Protein AF-A0A3M6ALQ5-F1 (afdb_monomer_lite)

Structure (mmCIF, N/CA/C/O backbone):
data_AF-A0A3M6ALQ5-F1
#
_entry.id   AF-A0A3M6ALQ5-F1
#
loop_
_atom_site.group_PDB
_atom_site.id
_atom_site.type_symbol
_atom_site.label_atom_id
_atom_site.label_alt_id
_atom_site.label_comp_id
_atom_site.label_asym_id
_atom_site.label_entity_id
_atom_site.label_seq_id
_atom_site.pdbx_PDB_ins_code
_atom_site.Cartn_x
_atom_site.Cartn_y
_atom_site.Cartn_z
_atom_site.occupancy
_atom_site.B_iso_or_equiv
_atom_site.auth_seq_id
_atom_site.auth_comp_id
_atom_site.auth_asym_id
_atom_site.auth_atom_id
_atom_site.pdbx_PDB_model_num
ATOM 1 N N . MET A 1 1 ? -6.486 2.883 21.910 1.00 45.31 1 MET A N 1
ATOM 2 C CA . MET A 1 1 ? -5.330 2.938 20.990 1.00 45.31 1 MET A CA 1
ATOM 3 C C . MET A 1 1 ? -5.879 3.011 19.576 1.00 45.31 1 MET A C 1
ATOM 5 O O . MET A 1 1 ? -6.318 1.990 19.063 1.00 45.31 1 MET A O 1
ATOM 9 N N . GLU A 1 2 ? -5.941 4.200 18.981 1.00 53.88 2 GLU A N 1
ATOM 10 C CA . GLU A 1 2 ? -6.265 4.339 17.557 1.00 53.88 2 GLU A CA 1
ATOM 11 C C . GLU A 1 2 ? -5.125 3.725 16.746 1.00 53.88 2 GLU A C 1
ATOM 13 O O . GLU A 1 2 ? -4.028 4.276 16.662 1.00 53.88 2 GLU A O 1
ATOM 18 N N . LYS A 1 3 ? -5.351 2.529 16.203 1.00 74.50 3 LYS A N 1
ATOM 19 C CA . LYS A 1 3 ? -4.413 1.924 15.264 1.00 74.50 3 LYS A CA 1
ATOM 20 C C . LYS A 1 3 ? -4.662 2.571 13.910 1.00 74.50 3 LYS A C 1
ATOM 22 O O . LYS A 1 3 ? -5.581 2.183 13.199 1.00 74.50 3 LYS A O 1
ATOM 27 N N . THR A 1 4 ? -3.869 3.580 13.558 1.00 83.62 4 THR A N 1
ATOM 28 C CA . THR A 1 4 ? -3.855 4.070 12.178 1.00 83.62 4 THR A CA 1
ATOM 29 C C . THR A 1 4 ? -3.491 2.896 11.262 1.00 83.62 4 THR A C 1
ATOM 31 O O . THR A 1 4 ? -2.494 2.224 11.532 1.00 83.62 4 THR A O 1
ATOM 34 N N . PRO A 1 5 ? -4.267 2.605 10.207 1.00 92.25 5 PRO A N 1
ATOM 35 C CA . PRO A 1 5 ? -3.919 1.551 9.265 1.00 92.25 5 PRO A CA 1
ATOM 36 C C . PRO A 1 5 ? -2.628 1.909 8.515 1.00 92.25 5 PRO A C 1
ATOM 38 O O . PRO A 1 5 ? -2.437 3.054 8.103 1.00 92.25 5 PRO A O 1
ATOM 41 N N . ILE A 1 6 ? -1.730 0.933 8.340 1.00 92.69 6 ILE A N 1
ATOM 42 C CA . ILE A 1 6 ? -0.402 1.138 7.737 1.00 92.69 6 ILE A CA 1
ATOM 43 C C . ILE A 1 6 ? -0.154 0.089 6.656 1.00 92.69 6 ILE A C 1
ATOM 45 O O . ILE A 1 6 ? -0.519 -1.078 6.813 1.00 92.69 6 ILE A O 1
A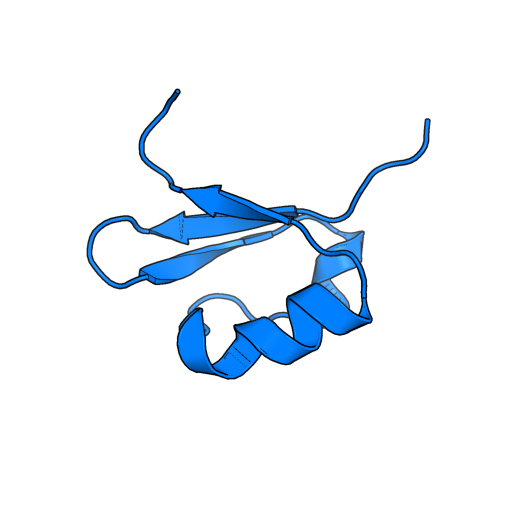TOM 49 N N . VAL A 1 7 ? 0.512 0.495 5.578 1.00 94.62 7 VAL A N 1
ATOM 50 C CA . VAL A 1 7 ? 1.105 -0.396 4.577 1.00 94.62 7 VAL A CA 1
ATOM 51 C C . VAL A 1 7 ? 2.595 -0.109 4.445 1.00 94.62 7 VAL A C 1
ATOM 53 O O . VAL A 1 7 ? 3.009 1.046 4.478 1.00 94.62 7 VAL A O 1
ATOM 56 N N . VAL A 1 8 ? 3.396 -1.158 4.300 1.00 94.62 8 VAL A N 1
ATOM 57 C CA . VAL A 1 8 ? 4.837 -1.065 4.051 1.00 94.62 8 VAL A CA 1
ATOM 58 C C . VAL A 1 8 ? 5.072 -1.283 2.566 1.00 94.62 8 VAL A C 1
ATOM 60 O O . VAL A 1 8 ? 4.591 -2.268 2.001 1.00 94.62 8 VAL A O 1
ATOM 63 N N . LEU A 1 9 ? 5.796 -0.363 1.946 1.00 94.50 9 LEU A N 1
ATOM 64 C CA . LEU A 1 9 ? 6.160 -0.385 0.537 1.00 94.50 9 LEU A CA 1
ATOM 65 C C . LEU A 1 9 ? 7.611 -0.832 0.399 1.00 94.50 9 LEU A C 1
ATOM 67 O O . LEU A 1 9 ? 8.462 -0.398 1.170 1.00 94.50 9 LEU A O 1
ATOM 71 N N . SER A 1 10 ? 7.909 -1.668 -0.588 1.00 93.38 10 SER A N 1
ATOM 72 C CA . SER A 1 10 ? 9.291 -1.952 -0.958 1.00 93.38 10 SER A CA 1
ATOM 73 C C . SER A 1 10 ? 9.900 -0.718 -1.613 1.00 93.38 10 SER A C 1
ATOM 75 O O . SER A 1 10 ? 9.319 -0.116 -2.517 1.00 93.38 10 SER A O 1
ATOM 77 N N . ASN A 1 11 ? 11.090 -0.340 -1.156 1.00 88.00 11 ASN A N 1
ATOM 78 C CA . ASN A 1 11 ? 11.804 0.812 -1.700 1.00 88.00 11 ASN A CA 1
ATOM 79 C C . ASN A 1 11 ? 12.245 0.626 -3.163 1.00 88.00 11 ASN A C 1
ATOM 81 O O . ASN A 1 11 ? 12.516 1.621 -3.827 1.00 88.00 11 ASN A O 1
ATOM 85 N N . ASN A 1 12 ? 12.343 -0.611 -3.662 1.00 87.56 12 ASN A N 1
ATOM 86 C CA . ASN A 1 12 ? 12.878 -0.887 -5.000 1.00 87.56 12 ASN A CA 1
ATOM 87 C C . ASN A 1 12 ? 11.819 -0.746 -6.107 1.00 87.56 12 ASN A C 1
ATOM 89 O O . ASN A 1 12 ? 12.103 -0.268 -7.199 1.00 87.56 12 ASN A O 1
ATOM 93 N N . ASP A 1 13 ? 10.588 -1.166 -5.822 1.00 88.50 13 ASP A N 1
ATOM 94 C CA . ASP A 1 13 ? 9.494 -1.278 -6.796 1.00 88.50 13 ASP A CA 1
ATOM 95 C C . ASP A 1 13 ? 8.222 -0.522 -6.369 1.00 88.50 13 ASP A C 1
ATOM 97 O O . ASP A 1 13 ? 7.236 -0.486 -7.108 1.00 88.50 13 ASP A O 1
ATOM 101 N N . GLY A 1 14 ? 8.213 0.086 -5.176 1.00 90.94 14 GLY A N 1
ATOM 102 C CA . GLY A 1 14 ? 7.067 0.820 -4.644 1.00 90.94 14 GLY A CA 1
ATOM 103 C C . GLY A 1 14 ? 5.838 -0.058 -4.394 1.00 90.94 14 GLY A C 1
ATOM 104 O O . GLY A 1 14 ? 4.722 0.463 -4.318 1.00 90.94 14 GLY A O 1
ATOM 105 N N . CYS A 1 15 ? 6.005 -1.380 -4.308 1.00 95.19 15 CYS A N 1
ATOM 106 C CA . CYS A 1 15 ? 4.905 -2.322 -4.132 1.00 95.19 15 CYS A CA 1
ATOM 107 C C . CYS A 1 15 ? 4.671 -2.648 -2.655 1.00 95.19 15 CYS A C 1
ATOM 109 O O . CYS A 1 15 ? 5.592 -2.648 -1.842 1.00 95.19 15 CYS A O 1
ATOM 111 N N . VAL A 1 16 ? 3.421 -2.934 -2.287 1.00 95.06 16 VAL A N 1
ATOM 112 C CA . VAL A 1 16 ? 3.056 -3.279 -0.905 1.00 95.06 16 VAL A C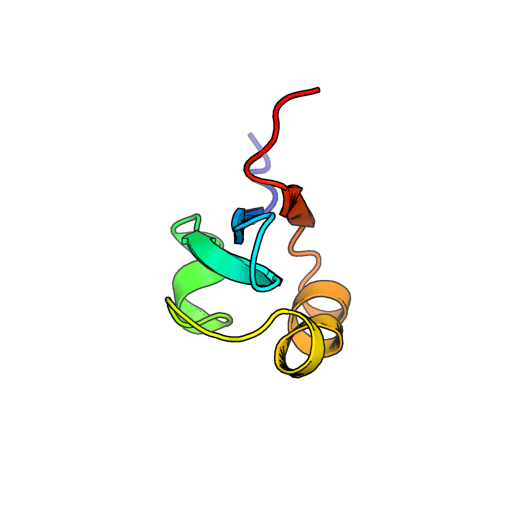A 1
ATOM 113 C C . VAL A 1 16 ? 3.653 -4.629 -0.510 1.00 95.06 16 VAL A C 1
ATOM 115 O O . VAL A 1 16 ? 3.231 -5.669 -1.016 1.00 95.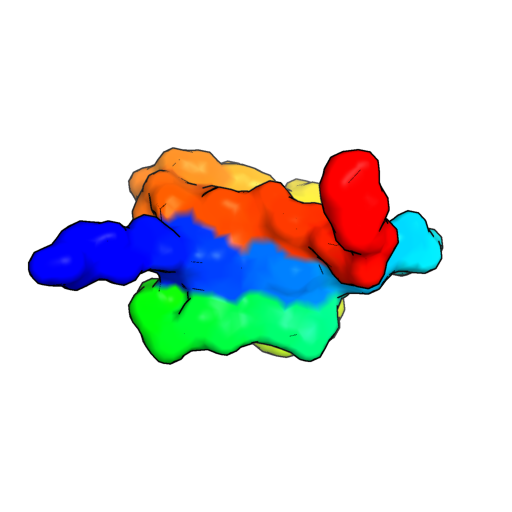06 16 VAL A O 1
ATOM 118 N N . ILE A 1 17 ? 4.572 -4.620 0.453 1.00 94.88 17 ILE A N 1
ATOM 119 C CA . ILE A 1 17 ? 5.221 -5.820 1.003 1.00 94.88 17 ILE A CA 1
ATOM 120 C C . ILE A 1 17 ? 4.717 -6.205 2.394 1.00 94.88 17 ILE A C 1
ATOM 122 O O . ILE A 1 17 ? 4.946 -7.328 2.830 1.00 94.88 17 ILE A O 1
ATOM 126 N N . ALA A 1 18 ? 4.012 -5.311 3.090 1.00 93.69 18 ALA A N 1
ATOM 127 C CA . ALA A 1 18 ? 3.287 -5.636 4.316 1.00 93.69 18 ALA A CA 1
ATOM 128 C C . ALA A 1 18 ? 2.110 -4.678 4.528 1.00 93.69 18 ALA A C 1
ATOM 130 O O . ALA A 1 18 ? 2.057 -3.591 3.955 1.00 93.69 18 ALA A O 1
ATOM 131 N N . ARG A 1 19 ? 1.146 -5.077 5.359 1.00 94.12 19 ARG A N 1
ATOM 132 C CA . ARG A 1 19 ? -0.043 -4.275 5.682 1.00 94.12 19 ARG A CA 1
ATOM 133 C C . ARG A 1 19 ? -0.594 -4.635 7.055 1.00 94.12 19 ARG A C 1
ATOM 135 O O . ARG A 1 19 ? -0.521 -5.795 7.461 1.00 94.12 19 ARG A O 1
ATOM 142 N N . SER A 1 20 ? -1.171 -3.658 7.746 1.00 92.81 20 SER A N 1
ATOM 143 C CA . SER A 1 20 ? -1.913 -3.889 8.983 1.00 92.81 20 SER A CA 1
ATOM 144 C C . SER A 1 20 ? -3.226 -4.633 8.713 1.00 92.81 20 SER A C 1
ATOM 146 O O . SER A 1 20 ? -3.720 -4.682 7.582 1.00 92.81 20 SER A O 1
ATOM 148 N N . TYR A 1 21 ? -3.810 -5.207 9.768 1.00 91.81 21 TYR A N 1
ATOM 149 C CA . TYR A 1 21 ? -5.091 -5.912 9.680 1.00 91.81 21 TYR A CA 1
ATOM 150 C C . TYR A 1 21 ? -6.204 -5.006 9.131 1.00 91.81 21 TYR A C 1
ATOM 152 O O . TYR A 1 21 ? -6.926 -5.400 8.218 1.00 91.81 21 TYR A O 1
ATOM 160 N N . ASP A 1 22 ? -6.257 -3.759 9.598 1.00 90.94 22 ASP A N 1
ATOM 161 C CA . ASP A 1 22 ? -7.271 -2.776 9.197 1.00 90.94 22 AS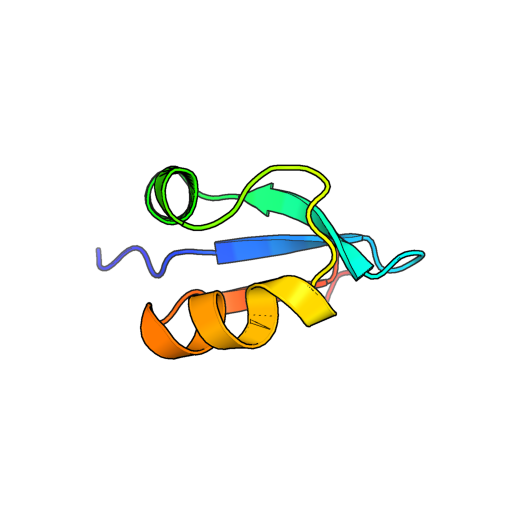P A CA 1
ATOM 162 C C . ASP A 1 22 ? -7.099 -2.291 7.745 1.00 90.94 22 ASP A C 1
ATOM 164 O O . ASP A 1 22 ? -8.057 -1.859 7.112 1.00 90.94 22 ASP A O 1
ATOM 168 N N . ALA A 1 23 ? -5.896 -2.416 7.169 1.00 92.12 23 ALA A N 1
ATOM 169 C CA . ALA A 1 23 ? -5.633 -2.114 5.759 1.00 92.12 23 ALA A CA 1
ATOM 170 C C . ALA A 1 23 ? -5.959 -3.292 4.815 1.00 92.12 23 ALA A C 1
ATOM 172 O O . ALA A 1 23 ? -6.066 -3.105 3.600 1.00 92.12 23 ALA A O 1
ATOM 173 N N . LYS A 1 24 ? -6.138 -4.511 5.348 1.00 90.69 24 LYS A N 1
ATOM 174 C CA . LYS A 1 24 ? -6.396 -5.742 4.580 1.00 90.69 24 LYS A CA 1
ATOM 175 C C . LYS A 1 24 ? -7.591 -5.664 3.612 1.00 90.69 24 LYS A C 1
ATOM 177 O O . LYS A 1 24 ? -7.420 -6.159 2.493 1.00 90.69 24 LYS A O 1
ATOM 182 N N . PRO A 1 25 ? -8.759 -5.090 3.971 1.00 93.56 25 PRO A N 1
ATOM 183 C CA . PRO A 1 25 ? -9.888 -4.997 3.043 1.00 93.56 25 PRO A CA 1
ATOM 184 C C . PRO A 1 25 ? -9.674 -3.972 1.919 1.00 93.56 25 PRO A C 1
ATOM 186 O O . PRO A 1 25 ? -10.309 -4.084 0.875 1.00 93.56 25 PRO A O 1
ATOM 189 N N . PHE A 1 26 ? -8.762 -3.011 2.092 1.00 92.69 26 PHE A N 1
ATOM 190 C CA . PHE A 1 26 ? -8.567 -1.905 1.149 1.00 92.69 26 PHE A CA 1
ATOM 191 C C . PHE A 1 26 ? -7.366 -2.097 0.217 1.00 92.69 26 PHE A C 1
ATOM 193 O O . PHE A 1 26 ? -7.381 -1.631 -0.919 1.00 92.69 26 PHE A O 1
ATOM 200 N N . VAL A 1 27 ? -6.314 -2.774 0.683 1.00 93.56 27 VAL A N 1
ATOM 201 C CA . VAL A 1 27 ? -5.023 -2.836 -0.016 1.00 93.56 27 VAL A CA 1
ATOM 202 C C . VAL A 1 27 ? -4.549 -4.268 -0.115 1.00 93.56 27 VAL A C 1
ATOM 204 O O . VAL A 1 27 ? -4.368 -4.900 0.916 1.00 93.56 27 VAL A O 1
ATOM 207 N N . LYS A 1 28 ? -4.286 -4.774 -1.323 1.00 93.62 28 LYS A N 1
ATOM 208 C CA . LYS A 1 28 ? -3.733 -6.122 -1.549 1.00 93.62 28 LYS A CA 1
ATOM 209 C C . LYS A 1 28 ? -2.204 -6.145 -1.397 1.00 93.62 28 LYS A C 1
ATOM 211 O O . LYS A 1 28 ? -1.540 -5.139 -1.624 1.00 93.62 28 LYS A O 1
ATOM 216 N N . MET A 1 29 ? -1.654 -7.307 -1.038 1.00 94.69 29 MET A N 1
ATOM 217 C CA . MET A 1 29 ? -0.202 -7.541 -1.095 1.00 94.69 29 MET A CA 1
ATOM 218 C C . MET A 1 29 ? 0.275 -7.489 -2.549 1.00 94.69 29 MET A C 1
ATOM 220 O O . MET A 1 29 ? -0.448 -7.944 -3.434 1.00 94.69 29 MET A O 1
ATOM 224 N N . GLY A 1 30 ? 1.461 -6.930 -2.785 1.00 93.94 30 GLY A N 1
ATOM 225 C CA . GLY A 1 30 ? 2.040 -6.748 -4.117 1.00 93.94 30 GLY A CA 1
ATOM 226 C C . GLY A 1 30 ? 1.389 -5.640 -4.948 1.00 93.94 30 GLY A C 1
ATOM 227 O O . GLY A 1 30 ? 1.799 -5.416 -6.080 1.00 93.94 30 GLY A O 1
ATOM 228 N N . ALA A 1 31 ? 0.385 -4.934 -4.416 1.00 95.00 31 ALA A N 1
ATOM 229 C CA . ALA A 1 31 ? -0.226 -3.819 -5.127 1.00 95.00 31 ALA A CA 1
ATOM 230 C C . ALA A 1 31 ? 0.789 -2.666 -5.271 1.00 95.00 31 ALA A C 1
ATOM 232 O O . ALA A 1 31 ? 1.371 -2.253 -4.262 1.00 95.00 31 ALA A O 1
ATOM 233 N N . PRO A 1 32 ? 0.990 -2.109 -6.475 1.00 94.88 32 PRO A N 1
ATOM 234 C CA . PRO A 1 32 ? 1.844 -0.942 -6.656 1.00 94.88 32 PRO A CA 1
ATOM 235 C C . PRO A 1 32 ? 1.243 0.304 -5.999 1.00 94.88 32 PRO A C 1
ATOM 237 O O . PRO A 1 32 ? 0.065 0.612 -6.209 1.00 94.88 32 PRO A O 1
ATOM 240 N N . TYR A 1 33 ? 2.049 1.072 -5.257 1.00 93.25 33 TYR A N 1
ATOM 241 C CA . TYR A 1 33 ? 1.592 2.264 -4.529 1.00 93.25 33 TYR A CA 1
ATOM 242 C C . TYR A 1 33 ? 0.830 3.254 -5.415 1.00 93.25 33 TYR A C 1
ATOM 244 O O . TYR A 1 33 ? -0.216 3.763 -5.021 1.00 93.25 33 TYR A O 1
ATOM 252 N N . PHE A 1 34 ? 1.303 3.497 -6.639 1.00 93.56 34 PHE A N 1
ATOM 253 C CA . PHE A 1 34 ? 0.689 4.476 -7.538 1.00 93.56 34 PHE A CA 1
ATOM 254 C C . PHE A 1 34 ? -0.765 4.144 -7.913 1.00 93.56 34 PHE A C 1
ATOM 256 O O . PHE A 1 34 ? -1.529 5.065 -8.200 1.00 93.56 34 PHE A O 1
ATOM 263 N N . GLN A 1 35 ? -1.154 2.863 -7.880 1.00 94.88 35 GLN A N 1
ATOM 264 C CA . GLN A 1 35 ? -2.525 2.416 -8.150 1.00 94.88 35 GLN A CA 1
ATOM 265 C C . GLN A 1 35 ? -3.433 2.578 -6.929 1.00 94.88 35 GLN A C 1
ATOM 267 O O . GLN A 1 35 ? -4.624 2.843 -7.066 1.00 94.88 35 GLN A O 1
ATOM 272 N N . ILE A 1 36 ? -2.871 2.434 -5.727 1.00 94.19 36 ILE A N 1
ATOM 273 C CA . ILE A 1 36 ? -3.627 2.438 -4.468 1.00 94.19 36 ILE A CA 1
ATOM 274 C C . ILE A 1 36 ? -3.514 3.753 -3.689 1.00 94.19 36 ILE A C 1
ATOM 276 O O . ILE A 1 36 ? -4.221 3.916 -2.700 1.00 94.19 36 ILE A O 1
ATOM 280 N N . LYS A 1 37 ? -2.671 4.705 -4.116 1.00 93.12 37 LYS A N 1
ATOM 281 C CA . LYS A 1 37 ? -2.414 5.978 -3.413 1.00 93.12 37 LYS A CA 1
ATOM 282 C C . LYS A 1 37 ? -3.692 6.729 -3.037 1.00 93.12 37 LYS A C 1
ATOM 284 O O . LYS A 1 37 ? -3.792 7.283 -1.947 1.00 93.12 37 LYS A O 1
ATOM 289 N N . GLU A 1 38 ? -4.694 6.692 -3.911 1.00 95.12 38 GLU A N 1
ATOM 290 C CA . GLU A 1 38 ? -5.971 7.366 -3.681 1.00 95.12 38 GLU A CA 1
ATOM 291 C C . GLU A 1 38 ? -6.850 6.612 -2.674 1.00 95.12 38 GLU A C 1
ATOM 293 O O . GLU A 1 38 ? -7.492 7.226 -1.823 1.00 95.12 38 GLU A O 1
ATOM 298 N N . VAL A 1 39 ? -6.820 5.276 -2.705 1.00 93.69 39 VAL A N 1
ATOM 299 C CA . VAL A 1 39 ? -7.484 4.430 -1.702 1.00 93.69 39 VAL A CA 1
ATOM 300 C C . VAL A 1 39 ? -6.876 4.676 -0.325 1.00 93.69 39 VAL A C 1
ATOM 302 O O . VAL A 1 39 ? -7.620 4.852 0.639 1.00 93.69 39 VAL A O 1
ATOM 305 N N . LEU A 1 40 ? -5.543 4.740 -0.245 1.00 93.19 40 LEU A N 1
ATOM 306 C CA . LEU A 1 40 ? -4.815 5.021 0.990 1.00 93.19 40 LEU A CA 1
ATOM 307 C C . LEU A 1 40 ? -5.220 6.381 1.567 1.00 93.19 40 LEU A C 1
ATOM 309 O O . LEU A 1 40 ? -5.616 6.465 2.728 1.00 93.19 40 LEU A O 1
ATOM 313 N N . ARG A 1 41 ? -5.217 7.426 0.729 1.00 93.06 41 ARG A N 1
ATOM 314 C CA . ARG A 1 41 ? -5.620 8.785 1.111 1.00 93.06 41 ARG A CA 1
ATOM 315 C C . ARG A 1 41 ? -7.068 8.845 1.601 1.00 93.06 41 ARG A C 1
ATOM 317 O O . ARG A 1 41 ? -7.329 9.448 2.637 1.00 93.06 41 ARG A O 1
ATOM 324 N N . ARG A 1 42 ? -8.003 8.206 0.888 1.00 94.75 42 ARG A N 1
ATOM 325 C CA . ARG A 1 42 ? -9.436 8.203 1.236 1.00 94.75 42 ARG A CA 1
ATOM 326 C C . ARG A 1 42 ? -9.722 7.501 2.568 1.00 94.75 42 ARG A C 1
ATOM 328 O O . ARG A 1 42 ? -10.621 7.931 3.279 1.00 94.75 42 ARG A O 1
ATOM 335 N N . HIS A 1 43 ? -8.975 6.449 2.898 1.00 92.31 43 HIS A N 1
ATOM 336 C CA . HIS A 1 43 ? -9.185 5.654 4.114 1.00 92.31 43 HIS A CA 1
ATOM 337 C C . HIS A 1 43 ? -8.211 6.006 5.250 1.00 92.31 43 HIS A C 1
ATOM 339 O O . HIS A 1 43 ? -8.177 5.308 6.260 1.00 92.31 43 HIS A O 1
ATOM 345 N N . GLY A 1 44 ? -7.395 7.057 5.095 1.00 92.81 44 GLY A N 1
ATOM 346 C CA . GLY A 1 44 ? -6.424 7.469 6.115 1.00 92.81 44 GLY A CA 1
ATOM 347 C C . GLY A 1 44 ? -5.326 6.433 6.385 1.00 92.81 44 GLY A C 1
ATOM 348 O O . GLY A 1 44 ? -4.792 6.371 7.492 1.00 92.81 44 GLY A O 1
ATOM 349 N N . ILE A 1 45 ? -4.996 5.603 5.393 1.00 93.94 45 ILE A N 1
ATOM 350 C CA . ILE A 1 45 ? -3.972 4.562 5.502 1.00 93.94 45 ILE A CA 1
ATOM 351 C C . ILE A 1 45 ? -2.606 5.179 5.206 1.00 93.94 45 ILE A C 1
ATOM 353 O O . ILE A 1 45 ? -2.398 5.779 4.150 1.00 93.94 45 ILE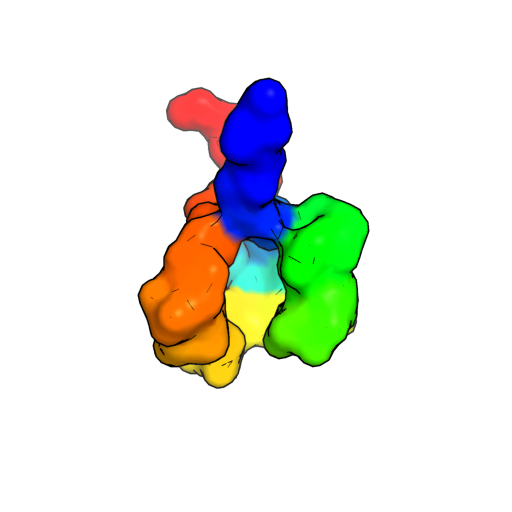 A O 1
ATOM 357 N N . LYS A 1 46 ? -1.653 5.007 6.122 1.00 92.69 46 LYS A N 1
ATOM 358 C CA . LYS A 1 46 ? -0.287 5.515 5.958 1.00 92.69 46 LYS A CA 1
ATOM 359 C C . LYS A 1 46 ? 0.575 4.520 5.185 1.00 92.69 46 LYS A C 1
ATOM 361 O O . LYS A 1 46 ? 0.640 3.347 5.541 1.00 92.69 46 LYS A O 1
ATOM 366 N N . GLY A 1 47 ? 1.255 4.994 4.145 1.00 90.25 47 GLY A N 1
ATOM 367 C CA . GLY A 1 47 ? 2.330 4.253 3.487 1.00 90.25 47 GLY A CA 1
ATOM 368 C C . GLY A 1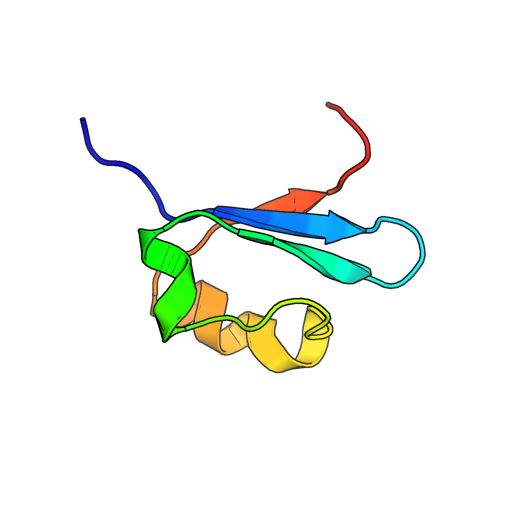 47 ? 3.669 4.567 4.146 1.00 90.25 47 GLY A C 1
ATOM 369 O O . GLY A 1 47 ? 3.991 5.739 4.323 1.00 90.25 47 GLY A O 1
ATOM 370 N N . VAL A 1 48 ? 4.437 3.540 4.503 1.00 90.62 48 VAL A N 1
ATOM 371 C CA . VAL A 1 48 ? 5.816 3.667 4.998 1.00 90.62 48 VAL A CA 1
ATOM 372 C C . VAL A 1 48 ? 6.762 2.916 4.064 1.00 90.62 48 VAL A C 1
ATOM 374 O O . VAL A 1 48 ? 6.410 1.852 3.558 1.00 90.62 48 VAL A O 1
ATOM 377 N N . GLY A 1 49 ? 7.943 3.470 3.797 1.00 86.44 49 GLY A N 1
ATOM 378 C CA . GLY A 1 49 ? 8.983 2.770 3.039 1.00 86.44 49 GLY A CA 1
ATOM 379 C C . GLY A 1 49 ? 9.633 1.669 3.878 1.00 86.44 49 GLY A C 1
ATOM 380 O O . GLY A 1 49 ? 9.692 1.764 5.101 1.00 86.44 49 GLY A O 1
ATOM 381 N N . SER A 1 50 ? 10.118 0.613 3.227 1.00 78.06 50 SER A N 1
ATOM 382 C CA . SER A 1 50 ? 10.858 -0.478 3.872 1.00 78.06 50 SER A CA 1
ATOM 383 C C . SER A 1 50 ? 12.281 -0.078 4.275 1.00 78.06 50 SER A C 1
ATOM 385 O O . SER A 1 50 ? 12.941 -0.813 5.007 1.00 78.06 50 SER A O 1
ATOM 387 N N . GLY A 1 51 ? 12.770 1.062 3.778 1.00 65.88 51 GLY A N 1
ATOM 388 C CA . GLY A 1 51 ? 13.974 1.720 4.277 1.00 65.88 51 GLY A CA 1
ATOM 389 C C . GLY A 1 51 ? 13.637 2.523 5.526 1.00 65.88 51 GLY A C 1
ATOM 390 O O . GLY A 1 51 ? 12.842 3.454 5.469 1.00 65.88 51 GLY A O 1
ATOM 391 N N . TRP A 1 52 ? 14.211 2.105 6.645 1.00 43.66 52 TRP A N 1
ATOM 392 C CA . TRP A 1 52 ? 14.110 2.748 7.948 1.00 43.66 52 TRP A CA 1
ATOM 393 C C . TRP A 1 52 ? 14.394 4.259 7.905 1.00 43.66 52 TRP A C 1
ATOM 395 O O . TRP A 1 52 ? 15.372 4.649 7.278 1.00 43.66 52 TRP A O 1
ATOM 405 N N . GLY A 1 53 ? 13.605 5.028 8.675 1.00 42.84 53 GLY A N 1
ATOM 406 C CA . GLY A 1 53 ? 13.995 6.303 9.308 1.00 42.84 53 GLY A CA 1
ATOM 407 C C . GLY A 1 53 ? 14.095 7.523 8.410 1.00 42.84 53 GLY A C 1
ATOM 408 O O . GLY A 1 53 ? 15.177 7.711 7.822 1.00 42.84 53 GLY A O 1
#

Radius of gyration: 10.16 Å; chains: 1; bounding box: 24×16×29 Å

Sequence (53 aa):
MEKTPIVVLSNNDGCVIARSYDAKPFVKMGAPYFQIKEVLRRHGIKGVGSGWG

InterPro domains:
  IPR001126 UmuC domain [PS50173] (1-53)
  IPR043502 DNA/RNA polymerase superfamily [SSF56672] (3-41)

pLDDT: mean 88.04, std 13.06, range [42.84, 95.19]

Foldseek 3Di:
DPDQWEFEAEPPQQFTCDTDPVCPVQHDHRHHCVVRVVSCVVRRYYYDYPDDD

Secondary structure (DSSP, 8-state):
-----EEEEPTTT-BEEEE-GGGTTT--TT-BHHHHHHHHHHTTPEEEESS--

Organism: Pseudomonas savastanoi (NCBI:txid29438)